Protein AF-A0A803WE99-F1 (afdb_monomer_lite)

Structure (mmCIF, N/CA/C/O backbone):
data_AF-A0A803WE99-F1
#
_entry.id   AF-A0A803WE99-F1
#
loop_
_atom_site.group_PDB
_atom_site.id
_atom_site.type_symbol
_atom_site.label_atom_id
_atom_site.label_alt_id
_atom_site.label_comp_id
_atom_site.label_asym_id
_atom_site.label_entity_id
_atom_site.label_seq_id
_atom_site.pdbx_PDB_ins_code
_atom_site.Cartn_x
_atom_site.Cartn_y
_atom_site.Cartn_z
_atom_site.occupancy
_atom_site.B_iso_or_equiv
_atom_site.auth_seq_id
_atom_site.auth_comp_id
_atom_site.auth_asym_id
_atom_site.auth_atom_id
_atom_site.pdbx_PDB_model_num
ATOM 1 N N . LEU A 1 1 ? 19.076 4.288 -45.220 1.00 42.91 1 LEU A N 1
ATOM 2 C CA . LEU A 1 1 ? 19.433 4.525 -43.802 1.00 42.91 1 LEU A CA 1
ATOM 3 C C . LEU A 1 1 ? 18.227 4.118 -42.963 1.00 42.91 1 LEU A C 1
ATOM 5 O O . LEU A 1 1 ? 17.207 4.790 -43.017 1.00 42.91 1 LEU A O 1
ATOM 9 N N . ARG A 1 2 ? 18.284 2.918 -42.369 1.00 43.19 2 ARG A N 1
ATOM 10 C CA . ARG A 1 2 ? 17.159 2.262 -41.681 1.00 43.19 2 ARG A CA 1
ATOM 11 C C . ARG A 1 2 ? 16.647 3.146 -40.540 1.00 43.19 2 ARG A C 1
ATOM 13 O O . ARG A 1 2 ? 17.446 3.616 -39.737 1.00 43.19 2 ARG A O 1
ATOM 20 N N . GLY A 1 3 ? 15.331 3.358 -40.494 1.00 50.06 3 GLY A N 1
ATOM 21 C CA . GLY A 1 3 ? 14.665 4.071 -39.411 1.00 50.06 3 GLY A CA 1
ATOM 22 C C . GLY A 1 3 ? 15.009 3.437 -38.067 1.00 50.06 3 GLY A C 1
ATOM 23 O O . GLY A 1 3 ? 14.926 2.220 -37.915 1.00 50.06 3 GLY A O 1
ATOM 24 N N . ASN A 1 4 ? 15.430 4.272 -37.119 1.00 46.69 4 ASN A N 1
ATOM 25 C CA . ASN A 1 4 ? 15.613 3.872 -35.732 1.00 46.69 4 ASN A CA 1
ATOM 26 C C . ASN A 1 4 ? 14.297 3.251 -35.242 1.00 46.69 4 ASN A C 1
ATOM 28 O O . ASN A 1 4 ? 13.278 3.952 -35.260 1.00 46.69 4 ASN A O 1
ATOM 32 N N . PRO A 1 5 ? 14.269 1.969 -34.833 1.00 53.56 5 PRO A N 1
ATOM 33 C CA . PRO A 1 5 ? 13.091 1.439 -34.178 1.00 53.56 5 PRO A CA 1
ATOM 34 C C . PRO A 1 5 ? 12.920 2.271 -32.911 1.00 53.56 5 PRO A C 1
ATOM 36 O O . PRO A 1 5 ? 13.818 2.317 -32.071 1.00 53.56 5 PRO A O 1
ATOM 39 N N . LYS A 1 6 ? 11.801 2.994 -32.801 1.00 57.09 6 LYS A N 1
ATOM 40 C CA . LYS A 1 6 ? 11.354 3.561 -31.53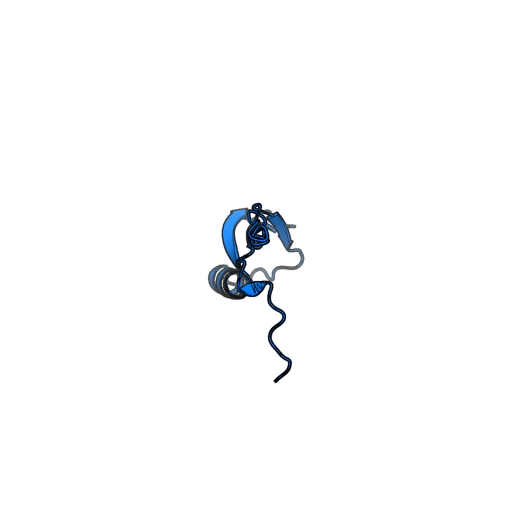0 1.00 57.09 6 LYS A CA 1
ATOM 41 C C . LYS A 1 6 ? 11.150 2.368 -30.608 1.00 57.09 6 LYS A C 1
ATOM 43 O O . LYS A 1 6 ? 10.091 1.749 -30.622 1.00 57.09 6 LYS A O 1
ATOM 48 N N . ILE A 1 7 ? 12.209 1.994 -29.897 1.00 61.22 7 ILE A N 1
ATOM 49 C CA . ILE A 1 7 ? 12.158 1.057 -28.788 1.00 61.22 7 ILE A CA 1
ATOM 50 C C . ILE A 1 7 ? 11.050 1.628 -27.903 1.00 61.22 7 ILE A C 1
ATOM 52 O O . ILE A 1 7 ? 11.153 2.806 -27.541 1.00 61.22 7 ILE A O 1
ATOM 56 N N . PRO A 1 8 ? 9.950 0.903 -27.637 1.00 55.88 8 PRO A N 1
ATOM 57 C CA . PRO A 1 8 ? 9.007 1.373 -26.645 1.00 55.88 8 PRO A CA 1
ATOM 58 C C . PRO A 1 8 ? 9.837 1.513 -25.376 1.00 55.88 8 PRO A C 1
ATOM 60 O O . PRO A 1 8 ? 10.387 0.529 -24.881 1.00 55.88 8 PRO A O 1
ATOM 63 N N . PHE A 1 9 ? 10.045 2.752 -24.933 1.00 50.84 9 PHE A N 1
ATOM 64 C CA . PHE A 1 9 ? 10.673 3.015 -23.655 1.00 50.84 9 PHE A CA 1
ATOM 65 C C . PHE A 1 9 ? 9.718 2.415 -22.630 1.00 50.84 9 PHE A C 1
ATOM 67 O O . PHE A 1 9 ? 8.749 3.052 -22.227 1.00 50.84 9 PHE A O 1
ATOM 74 N N . PHE A 1 10 ? 9.947 1.151 -22.272 1.00 55.03 10 PHE A N 1
ATOM 75 C CA . PHE A 1 10 ? 9.412 0.566 -21.061 1.00 55.03 10 PHE A CA 1
ATOM 76 C C . PHE A 1 10 ? 9.950 1.457 -19.954 1.00 55.03 10 PHE A C 1
ATOM 78 O O . PHE A 1 10 ? 11.117 1.362 -19.571 1.00 55.03 10 PHE A O 1
ATOM 85 N N . HIS A 1 11 ? 9.138 2.430 -19.539 1.00 57.59 11 HIS A N 1
ATOM 86 C CA . HIS A 1 11 ? 9.473 3.267 -18.410 1.00 57.59 11 HIS A CA 1
ATOM 87 C C . HIS A 1 11 ? 9.746 2.306 -17.255 1.00 57.59 11 HIS A C 1
ATOM 89 O O . HIS A 1 11 ? 8.869 1.491 -16.950 1.00 57.59 11 HIS A O 1
ATOM 95 N N . PRO A 1 12 ? 10.948 2.336 -16.648 1.00 59.69 12 PRO A N 1
ATOM 96 C CA . PRO A 1 12 ? 11.223 1.485 -15.509 1.00 59.69 12 PRO A CA 1
ATOM 97 C C . PRO A 1 12 ? 10.136 1.775 -14.483 1.00 59.69 12 PRO A C 1
ATOM 99 O O . PRO A 1 12 ? 9.957 2.924 -14.068 1.00 59.69 12 PRO A O 1
ATOM 102 N N . CYS A 1 13 ? 9.354 0.746 -14.166 1.00 65.44 13 CYS A N 1
ATOM 103 C CA . CYS A 1 13 ? 8.249 0.838 -13.234 1.00 65.44 13 CYS A CA 1
ATOM 104 C C . CYS A 1 13 ? 8.858 1.122 -11.864 1.00 65.44 13 CYS A C 1
ATOM 106 O O . CYS A 1 13 ? 9.352 0.2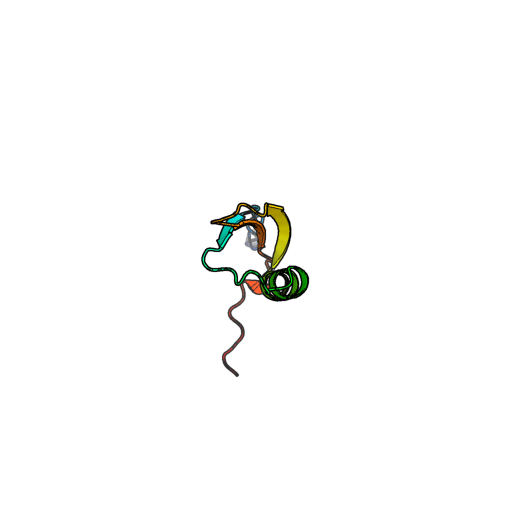33 -11.181 1.00 65.44 13 CYS A O 1
ATOM 108 N N . ARG A 1 14 ? 8.942 2.410 -11.521 1.00 74.50 14 ARG A N 1
ATOM 109 C CA . ARG A 1 14 ? 9.465 2.862 -10.235 1.00 74.50 14 ARG A CA 1
ATOM 110 C C . ARG A 1 14 ? 8.516 2.350 -9.157 1.00 74.50 14 ARG A C 1
ATOM 112 O O . ARG A 1 14 ? 7.306 2.539 -9.294 1.00 74.50 14 ARG A O 1
ATOM 119 N N . SER A 1 15 ? 9.057 1.772 -8.089 1.00 77.94 15 SER A N 1
ATOM 120 C CA . SER A 1 15 ? 8.281 1.481 -6.886 1.00 77.94 15 SER A CA 1
ATOM 121 C C . SER A 1 15 ? 7.606 2.77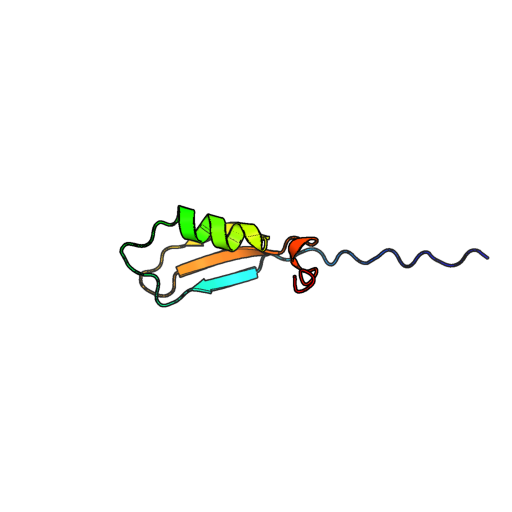1 -6.410 1.00 77.94 15 SER A C 1
ATOM 123 O O . SER A 1 15 ? 8.249 3.809 -6.231 1.00 77.94 15 SER A O 1
ATOM 125 N N . ARG A 1 16 ? 6.284 2.725 -6.268 1.00 83.12 16 ARG A N 1
ATOM 126 C CA . ARG A 1 16 ? 5.431 3.817 -5.804 1.00 83.12 16 ARG A CA 1
ATOM 127 C C . ARG A 1 16 ? 4.975 3.513 -4.390 1.00 83.12 16 ARG A C 1
ATOM 129 O O . ARG A 1 16 ? 4.654 2.376 -4.072 1.00 83.12 16 ARG A O 1
ATOM 136 N N . LYS A 1 17 ? 4.912 4.540 -3.550 1.00 83.31 17 LYS A N 1
ATOM 137 C CA . LYS A 1 17 ? 4.326 4.425 -2.217 1.00 83.31 17 LYS A CA 1
ATOM 138 C C . LYS A 1 17 ? 2.843 4.785 -2.279 1.00 83.31 17 LYS A C 1
ATOM 140 O O . LYS A 1 17 ? 2.502 5.871 -2.743 1.00 83.31 17 LYS A O 1
ATOM 145 N N . ILE A 1 18 ? 1.975 3.883 -1.835 1.00 83.44 18 ILE A N 1
ATOM 146 C CA . ILE A 1 18 ? 0.522 4.054 -1.787 1.00 83.44 18 ILE A CA 1
ATOM 147 C C . ILE A 1 18 ? 0.106 4.094 -0.322 1.00 83.44 18 ILE A C 1
ATOM 149 O O . ILE A 1 18 ? 0.428 3.194 0.447 1.00 83.44 18 ILE A O 1
ATOM 153 N N . GLN A 1 19 ? -0.615 5.140 0.066 1.00 86.25 19 GLN A N 1
ATOM 154 C CA . GLN A 1 19 ? -1.212 5.236 1.394 1.00 86.25 19 GLN A CA 1
ATOM 155 C C . GLN A 1 19 ? -2.679 4.847 1.318 1.00 86.25 19 GLN A C 1
ATOM 157 O O . GLN A 1 19 ? -3.454 5.478 0.597 1.00 86.25 19 GLN A O 1
ATOM 162 N N . ILE A 1 20 ? -3.065 3.837 2.091 1.00 82.50 20 ILE A N 1
ATOM 163 C CA . ILE A 1 20 ? -4.453 3.400 2.196 1.00 82.50 20 ILE A CA 1
ATOM 164 C C . ILE A 1 20 ? -4.956 3.776 3.587 1.00 82.50 20 ILE A C 1
ATOM 166 O O . ILE A 1 20 ? -4.420 3.363 4.614 1.00 82.50 20 ILE A O 1
ATOM 170 N N . ARG A 1 21 ? -5.989 4.616 3.596 1.00 80.81 21 ARG A N 1
ATOM 171 C CA . ARG A 1 21 ? -6.728 5.027 4.793 1.00 80.81 21 ARG A CA 1
ATOM 172 C C . ARG A 1 21 ? -8.046 4.272 4.834 1.00 80.81 21 ARG A C 1
ATOM 174 O O . ARG A 1 21 ? -8.539 3.861 3.788 1.00 80.81 21 ARG A O 1
ATOM 181 N N . ASN A 1 22 ? -8.634 4.156 6.021 1.00 79.00 22 ASN A N 1
ATOM 182 C CA . ASN A 1 22 ? -9.929 3.496 6.225 1.00 79.00 22 ASN A CA 1
ATOM 183 C C . ASN A 1 22 ? -9.910 1.977 5.959 1.00 79.00 22 ASN A C 1
ATOM 185 O O . ASN A 1 22 ? -10.857 1.419 5.407 1.00 79.00 22 ASN A O 1
ATOM 189 N N . ILE A 1 23 ? -8.823 1.305 6.344 1.00 78.75 23 ILE A N 1
ATOM 190 C CA . ILE A 1 23 ? -8.769 -0.157 6.318 1.00 78.75 23 ILE A CA 1
ATOM 191 C C . ILE A 1 23 ? -9.588 -0.686 7.506 1.00 78.75 23 ILE A C 1
ATOM 193 O O . ILE A 1 23 ? -9.307 -0.299 8.643 1.00 78.75 23 ILE A O 1
ATOM 197 N N . PRO A 1 24 ? -10.604 -1.540 7.283 1.00 80.06 24 PRO A N 1
ATOM 198 C CA . PRO A 1 24 ? -11.342 -2.153 8.378 1.00 80.06 24 PRO A CA 1
ATOM 199 C C . PRO A 1 24 ? -10.398 -2.999 9.246 1.00 80.06 24 PRO A C 1
ATOM 201 O O . PRO A 1 24 ? -9.594 -3.742 8.682 1.00 80.06 24 PRO A O 1
ATOM 204 N N . PRO A 1 25 ? -10.516 -2.983 10.586 1.00 75.94 25 PRO A N 1
ATOM 205 C CA . PRO A 1 25 ? -9.656 -3.791 11.458 1.00 75.94 25 PRO A CA 1
ATOM 206 C C . PRO A 1 25 ? -9.822 -5.303 11.233 1.00 75.94 25 PRO A C 1
ATOM 208 O O . PRO A 1 25 ? -8.918 -6.076 11.526 1.00 75.94 25 PRO A O 1
ATOM 211 N N . GLN A 1 26 ? -10.961 -5.728 10.679 1.00 80.94 26 GLN A N 1
ATOM 212 C CA . GLN A 1 26 ? -11.235 -7.108 10.273 1.00 80.94 26 GLN A CA 1
ATOM 213 C C . GLN A 1 26 ? -10.760 -7.463 8.850 1.00 80.94 26 GLN A C 1
ATOM 215 O O . GLN A 1 26 ? -10.980 -8.590 8.401 1.00 80.94 26 GLN A O 1
ATOM 220 N N . LEU A 1 27 ? -10.180 -6.519 8.096 1.00 80.69 27 LEU A N 1
ATOM 221 C CA . LEU A 1 27 ? -9.696 -6.796 6.745 1.00 80.69 27 LEU A CA 1
ATOM 222 C C . LEU A 1 27 ? -8.406 -7.617 6.809 1.00 80.69 27 LEU A C 1
ATOM 224 O O . LEU A 1 27 ? -7.447 -7.253 7.480 1.00 80.69 27 LEU A O 1
ATOM 228 N N . ARG A 1 28 ? -8.384 -8.714 6.055 1.00 82.75 28 ARG A N 1
ATOM 229 C CA . ARG A 1 28 ? -7.206 -9.564 5.888 1.00 82.75 28 ARG A CA 1
ATOM 230 C C . ARG A 1 28 ? -6.236 -8.964 4.871 1.00 82.75 28 ARG A C 1
ATOM 232 O O . ARG A 1 28 ? -6.656 -8.605 3.768 1.00 82.75 28 ARG A O 1
ATOM 239 N N . TRP A 1 29 ? -4.953 -8.906 5.220 1.00 78.25 29 TRP A N 1
ATOM 240 C CA . TRP A 1 29 ? -3.889 -8.371 4.363 1.00 78.25 29 TRP A CA 1
ATOM 241 C C . TRP A 1 29 ? -3.782 -9.107 3.034 1.00 78.25 29 TRP A C 1
ATOM 243 O O . TRP A 1 29 ? -3.560 -8.471 2.016 1.00 78.25 29 TRP A O 1
ATOM 253 N N . GLU A 1 30 ? -4.046 -10.411 3.013 1.00 83.50 30 GLU A N 1
ATOM 254 C CA . GLU A 1 30 ? -3.993 -11.242 1.808 1.00 83.50 30 GLU A CA 1
ATOM 255 C C . GLU A 1 30 ? -5.055 -10.834 0.776 1.00 83.50 30 GLU A C 1
ATOM 257 O O . GLU A 1 30 ? -4.843 -10.950 -0.428 1.00 83.50 30 GLU A O 1
ATOM 262 N N . VAL A 1 31 ? -6.206 -10.328 1.235 1.00 84.81 31 VAL A N 1
ATOM 263 C CA . VAL A 1 31 ? -7.256 -9.819 0.339 1.00 84.81 31 VAL A CA 1
ATOM 264 C C . VAL A 1 31 ? -6.809 -8.506 -0.295 1.00 84.81 31 VAL A C 1
ATOM 266 O O . VAL A 1 31 ? -7.027 -8.286 -1.484 1.00 84.81 31 VAL A O 1
ATOM 269 N N . LEU A 1 32 ? -6.174 -7.637 0.491 1.00 82.31 32 LEU A N 1
ATOM 270 C CA . LEU A 1 32 ? -5.671 -6.355 0.015 1.00 82.31 32 LEU A CA 1
ATOM 271 C C . LEU A 1 32 ? -4.464 -6.528 -0.912 1.00 82.31 32 LEU A C 1
ATOM 273 O O . LEU A 1 32 ? -4.413 -5.894 -1.962 1.00 82.31 32 LEU A O 1
ATOM 277 N N . ASP A 1 33 ? -3.552 -7.432 -0.566 1.00 82.75 33 ASP A N 1
ATOM 278 C CA . ASP A 1 33 ? -2.434 -7.845 -1.408 1.00 82.75 33 ASP A CA 1
ATOM 279 C C . ASP A 1 33 ? -2.941 -8.421 -2.733 1.00 82.75 33 ASP A C 1
ATOM 281 O O . ASP A 1 33 ? -2.564 -7.933 -3.790 1.00 82.75 33 ASP A O 1
ATOM 285 N N . GLY A 1 34 ? -3.915 -9.337 -2.706 1.00 84.12 34 GLY A N 1
ATOM 286 C CA . GLY A 1 34 ? -4.539 -9.873 -3.920 1.00 84.12 34 GLY A CA 1
ATOM 287 C C . GLY A 1 34 ? -5.251 -8.821 -4.784 1.00 84.12 34 GLY A C 1
ATOM 288 O O . GLY A 1 34 ? -5.301 -8.954 -6.008 1.00 84.12 34 GLY A O 1
ATOM 289 N N . LEU A 1 35 ? -5.796 -7.757 -4.185 1.00 84.06 35 LEU A N 1
ATOM 290 C CA . LEU A 1 35 ? -6.358 -6.622 -4.926 1.00 84.06 35 LEU A CA 1
ATOM 291 C C . LEU A 1 35 ? -5.260 -5.767 -5.559 1.00 84.06 35 LEU A C 1
ATOM 293 O O . LEU A 1 35 ? -5.372 -5.409 -6.729 1.00 84.06 35 LEU A O 1
ATOM 297 N N . LEU A 1 36 ? -4.202 -5.452 -4.812 1.00 82.75 36 LEU A N 1
ATOM 298 C CA . LEU A 1 36 ? -3.075 -4.666 -5.309 1.00 82.75 36 LEU A CA 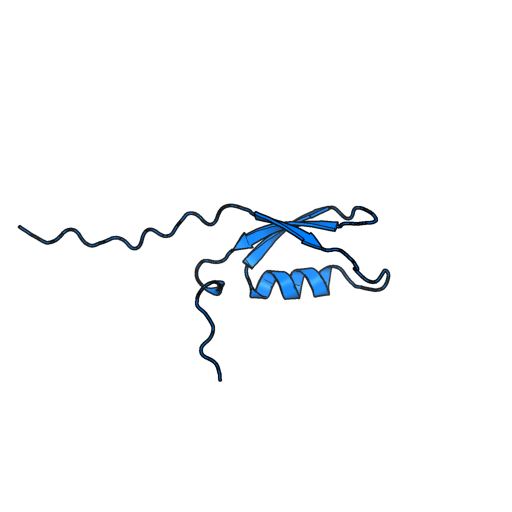1
ATOM 299 C C . LEU A 1 36 ? -2.303 -5.424 -6.401 1.00 82.75 36 LEU A C 1
ATOM 301 O O . LEU A 1 36 ? -1.980 -4.813 -7.423 1.00 82.75 36 LEU A O 1
ATOM 305 N N . ALA A 1 37 ? -2.131 -6.740 -6.232 1.00 82.25 37 ALA A N 1
ATOM 306 C CA . ALA A 1 37 ? -1.515 -7.692 -7.160 1.00 82.25 37 ALA A CA 1
ATOM 307 C C . ALA A 1 37 ? -2.158 -7.681 -8.555 1.00 82.25 37 ALA A C 1
ATOM 309 O O . ALA A 1 37 ? -1.474 -7.874 -9.557 1.00 82.25 37 ALA A O 1
ATOM 310 N N . GLN A 1 38 ? -3.464 -7.403 -8.654 1.00 81.94 38 GLN A N 1
ATOM 311 C CA . GLN A 1 38 ? -4.155 -7.300 -9.948 1.00 81.94 38 GLN A CA 1
ATOM 312 C C . GLN A 1 38 ? -3.698 -6.104 -10.784 1.00 81.94 38 GLN A C 1
ATOM 314 O O . GLN A 1 38 ? -3.851 -6.112 -12.006 1.00 81.94 38 GLN A O 1
ATOM 319 N N . TYR A 1 39 ? -3.170 -5.070 -10.134 1.00 78.25 39 TYR A N 1
ATOM 320 C CA . TYR A 1 39 ? -2.715 -3.852 -10.791 1.00 78.25 39 TYR A CA 1
ATOM 321 C C . TYR A 1 39 ? -1.180 -3.767 -10.843 1.00 78.25 39 TYR A C 1
ATOM 323 O O . TYR A 1 39 ? -0.641 -2.990 -11.632 1.00 78.25 39 TYR A O 1
ATOM 331 N N . GLY A 1 40 ? -0.469 -4.530 -10.013 1.00 82.94 40 GLY A N 1
ATOM 332 C CA . GLY A 1 40 ? 0.990 -4.528 -9.911 1.00 82.94 40 GLY A CA 1
ATOM 333 C C . GLY A 1 40 ? 1.476 -5.240 -8.649 1.00 82.94 40 GLY A C 1
ATOM 334 O O . GLY A 1 40 ? 0.679 -5.614 -7.802 1.00 82.94 40 GLY A O 1
ATOM 335 N N . THR A 1 41 ? 2.779 -5.420 -8.491 1.00 85.12 41 THR A N 1
ATOM 336 C CA . THR A 1 41 ? 3.356 -6.189 -7.378 1.00 85.12 41 THR A CA 1
ATOM 337 C C . THR A 1 41 ? 3.504 -5.332 -6.122 1.00 85.12 41 THR A C 1
ATOM 339 O O . THR A 1 41 ? 4.088 -4.250 -6.177 1.00 85.12 41 THR A O 1
ATOM 342 N N . VAL A 1 42 ? 3.030 -5.810 -4.969 1.00 85.06 42 VAL A N 1
ATOM 343 C CA . VAL A 1 42 ? 3.330 -5.200 -3.663 1.00 85.06 42 VAL A CA 1
ATOM 344 C C . VAL A 1 42 ? 4.702 -5.689 -3.197 1.00 85.06 42 VAL A C 1
ATOM 346 O O . VAL A 1 42 ? 4.923 -6.886 -3.064 1.00 85.06 42 VAL A O 1
ATOM 349 N N . GLU A 1 43 ? 5.638 -4.773 -2.957 1.00 84.56 43 GLU A N 1
ATOM 350 C CA . GLU A 1 43 ? 6.965 -5.106 -2.418 1.00 84.56 43 GLU A CA 1
ATOM 351 C C . GLU A 1 43 ? 7.002 -5.078 -0.892 1.00 84.56 43 GLU A C 1
ATOM 353 O O . GLU A 1 43 ? 7.703 -5.873 -0.273 1.00 84.56 43 GLU A O 1
ATOM 358 N N . ASN A 1 44 ? 6.298 -4.125 -0.278 1.00 82.81 44 ASN A N 1
ATOM 359 C CA . ASN A 1 44 ? 6.314 -3.951 1.169 1.00 82.81 44 ASN A CA 1
ATOM 360 C C . ASN A 1 44 ? 4.983 -3.397 1.670 1.00 82.81 44 ASN A C 1
ATOM 362 O O . ASN A 1 44 ? 4.336 -2.605 0.984 1.00 82.81 44 ASN A O 1
ATOM 366 N N . CYS A 1 45 ? 4.627 -3.769 2.893 1.00 80.31 45 CYS A N 1
ATOM 367 C CA . CYS A 1 45 ? 3.437 -3.314 3.586 1.00 80.31 45 CYS A CA 1
ATOM 368 C C . CYS A 1 45 ? 3.804 -2.917 5.019 1.00 80.31 45 CYS A C 1
ATOM 370 O O . CYS A 1 45 ? 4.223 -3.751 5.816 1.00 80.31 45 CYS A O 1
ATOM 372 N N . GLU A 1 46 ? 3.620 -1.644 5.348 1.00 83.50 46 GLU A N 1
ATOM 373 C CA . GLU A 1 46 ? 3.844 -1.080 6.673 1.00 83.50 46 GLU A CA 1
ATOM 374 C C . GLU A 1 46 ? 2.481 -0.743 7.292 1.00 83.50 46 GLU A C 1
ATOM 376 O O . GLU A 1 46 ? 1.780 0.190 6.877 1.00 83.50 46 GLU A O 1
ATOM 381 N N . GLN A 1 47 ? 2.064 -1.579 8.246 1.00 71.38 47 GLN A N 1
ATOM 382 C CA . GLN A 1 47 ? 0.805 -1.431 8.967 1.00 71.38 47 GLN A CA 1
ATOM 383 C C . GLN A 1 47 ? 0.966 -0.382 10.071 1.00 71.38 47 GLN A C 1
ATOM 385 O O . GLN A 1 47 ? 1.151 -0.706 11.240 1.00 71.38 47 GLN A O 1
ATOM 390 N N . GLU A 1 48 ? 0.861 0.888 9.699 1.00 74.06 48 GLU A N 1
ATOM 391 C CA . GLU A 1 48 ? 0.680 1.971 10.664 1.00 74.06 48 GLU A CA 1
ATOM 392 C C . GLU A 1 48 ? -0.818 2.129 10.994 1.00 74.06 48 GLU A C 1
ATOM 394 O O . GLU A 1 48 ? -1.663 1.950 10.107 1.00 74.06 48 GLU A O 1
ATOM 399 N N . PRO A 1 49 ? -1.191 2.467 12.245 1.00 71.62 49 PRO A N 1
ATOM 400 C CA . PRO A 1 49 ? -2.581 2.456 12.716 1.00 71.62 49 PRO A CA 1
ATOM 401 C C . PRO A 1 49 ? -3.529 3.362 11.914 1.00 71.62 49 PRO A C 1
ATOM 403 O O . PRO A 1 49 ? -4.731 3.105 11.900 1.00 71.62 49 PRO A O 1
ATOM 406 N N . ASN A 1 50 ? -3.006 4.388 11.230 1.00 65.31 50 ASN A N 1
ATOM 407 C CA . ASN A 1 50 ? -3.633 5.087 10.101 1.00 65.31 50 ASN A CA 1
ATOM 408 C C . ASN A 1 50 ? -2.644 6.151 9.574 1.00 65.31 50 ASN A C 1
ATOM 410 O O . ASN A 1 50 ? -2.307 7.046 10.355 1.00 65.31 50 ASN A O 1
ATOM 414 N N . PRO A 1 51 ? -2.210 6.163 8.295 1.00 74.50 51 PRO A N 1
ATOM 415 C CA . PRO A 1 51 ? -2.515 5.258 7.178 1.00 74.50 51 PRO A CA 1
ATOM 416 C C . PRO A 1 51 ? -1.556 4.067 7.067 1.00 74.50 51 PRO A C 1
ATOM 418 O O . PRO A 1 51 ? -0.371 4.221 7.329 1.00 74.50 51 PRO A O 1
ATOM 421 N N . CYS A 1 52 ? -2.013 2.943 6.515 1.00 82.44 52 CYS A N 1
ATOM 422 C CA . CYS A 1 52 ? -1.100 1.868 6.124 1.00 82.44 52 CYS A CA 1
ATOM 423 C C . CYS A 1 52 ? -0.379 2.242 4.822 1.00 82.44 52 CYS A C 1
ATOM 425 O O . CYS A 1 52 ? -0.996 2.760 3.880 1.00 82.44 52 CYS A O 1
ATOM 427 N N . LEU A 1 53 ? 0.930 2.005 4.777 1.00 84.94 53 LEU A N 1
ATOM 428 C CA . LEU A 1 53 ? 1.800 2.399 3.676 1.00 84.94 53 LEU A CA 1
ATOM 429 C C . LEU A 1 53 ? 2.253 1.165 2.897 1.00 84.94 53 LEU A C 1
ATOM 431 O O . LEU A 1 53 ? 2.849 0.249 3.448 1.00 84.94 53 LEU A O 1
ATOM 435 N N . PHE A 1 54 ? 2.016 1.169 1.592 1.00 84.88 54 PHE A N 1
AT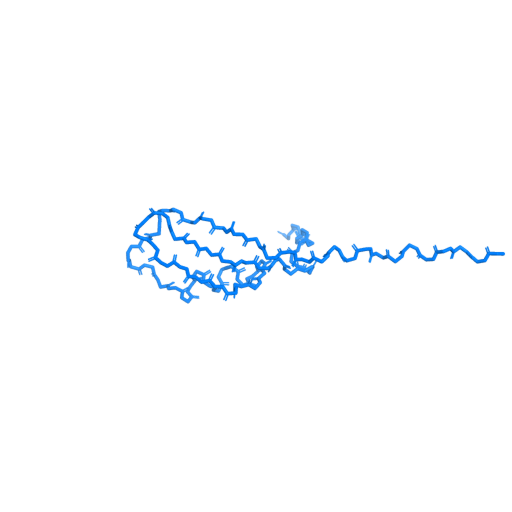OM 436 C CA . PHE A 1 54 ? 2.417 0.094 0.693 1.00 84.88 54 PHE A CA 1
ATOM 437 C C . PHE A 1 54 ? 3.473 0.583 -0.282 1.00 84.88 54 PHE A C 1
ATOM 439 O O . PHE A 1 54 ? 3.300 1.629 -0.906 1.00 84.88 54 PHE A O 1
ATOM 446 N N . SER A 1 55 ? 4.536 -0.189 -0.464 1.00 85.19 55 SER A N 1
ATOM 447 C CA . SER A 1 55 ? 5.428 -0.062 -1.615 1.00 85.19 55 SER A CA 1
ATOM 448 C C . SER A 1 55 ? 4.904 -0.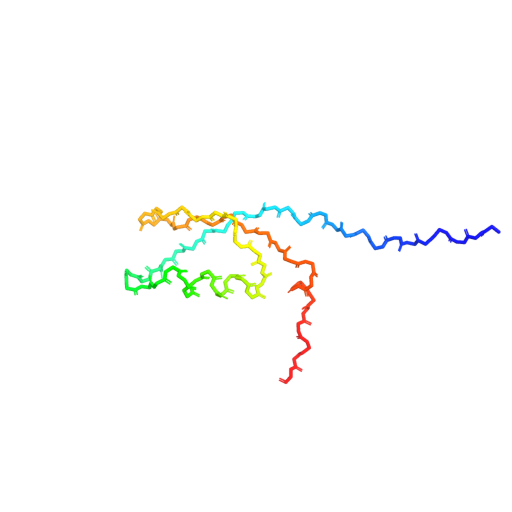962 -2.722 1.00 85.19 55 SER A C 1
ATOM 450 O O . SER A 1 55 ? 4.735 -2.160 -2.519 1.00 85.19 55 SER A O 1
ATOM 452 N N . TRP A 1 56 ? 4.634 -0.393 -3.888 1.00 84.69 56 TRP A N 1
ATOM 453 C CA . TRP A 1 56 ? 3.947 -1.063 -4.980 1.00 84.69 56 TRP A CA 1
ATOM 454 C C . TRP A 1 56 ? 4.619 -0.743 -6.315 1.00 84.69 56 TRP A C 1
ATOM 456 O O . TRP A 1 56 ? 4.853 0.422 -6.642 1.00 84.69 56 TRP A O 1
ATOM 466 N N . ILE A 1 57 ? 4.924 -1.767 -7.104 1.00 83.69 57 ILE A N 1
ATOM 467 C CA . ILE A 1 57 ? 5.485 -1.646 -8.447 1.00 83.69 57 ILE A CA 1
ATOM 468 C C . ILE A 1 57 ? 4.357 -1.858 -9.461 1.00 83.69 57 ILE A C 1
ATOM 470 O O . ILE A 1 57 ? 3.766 -2.936 -9.488 1.00 83.69 57 ILE A O 1
ATOM 474 N N . PRO A 1 58 ? 4.069 -0.878 -10.336 1.00 74.62 58 PRO A N 1
ATOM 475 C CA . PRO A 1 58 ? 3.143 -1.104 -11.436 1.00 74.62 58 PRO A CA 1
ATOM 476 C C . PRO A 1 58 ? 3.685 -2.174 -12.365 1.00 74.62 58 PRO A C 1
ATOM 478 O O . PRO A 1 58 ? 4.817 -2.057 -12.824 1.00 74.62 58 PRO A O 1
ATOM 481 N N . ASP A 1 59 ? 2.867 -3.159 -12.718 1.00 71.44 59 ASP A N 1
ATOM 482 C CA . ASP A 1 59 ? 3.211 -3.997 -13.860 1.00 71.44 59 ASP A CA 1
ATOM 483 C C . ASP A 1 59 ? 2.963 -3.195 -15.152 1.00 71.44 59 ASP A C 1
ATOM 485 O O . ASP A 1 59 ? 1.985 -2.446 -15.278 1.00 71.44 59 ASP A O 1
ATOM 489 N N . SER A 1 60 ? 3.869 -3.321 -16.120 1.00 61.72 60 SER A N 1
ATOM 490 C CA . SER A 1 60 ? 3.728 -2.694 -17.438 1.00 61.72 60 SER A CA 1
ATOM 491 C C . SER A 1 60 ? 2.517 -3.243 -18.200 1.00 61.72 60 SER A C 1
ATOM 493 O O . SER A 1 60 ? 1.923 -2.518 -18.996 1.00 61.72 60 SER A O 1
ATOM 495 N N . PHE A 1 61 ? 2.105 -4.488 -17.925 1.00 57.00 61 PHE A N 1
ATOM 496 C CA . PHE A 1 61 ? 0.914 -5.095 -18.530 1.00 57.00 61 PHE A CA 1
ATOM 497 C C . PHE A 1 61 ? -0.401 -4.612 -17.903 1.00 57.00 61 PHE A C 1
ATOM 499 O O . PHE A 1 61 ? -1.411 -4.508 -18.598 1.00 57.00 61 PHE A O 1
ATOM 506 N N . SER A 1 62 ? -0.391 -4.248 -16.619 1.00 53.72 62 SER A N 1
ATOM 507 C CA . SER A 1 62 ? -1.589 -3.819 -15.880 1.00 53.72 62 SER A CA 1
ATOM 508 C C . SER A 1 62 ? -1.956 -2.345 -16.089 1.00 53.72 62 SER A C 1
ATOM 510 O O . SER A 1 62 ? -3.054 -1.926 -15.728 1.00 53.72 62 SER A O 1
ATOM 512 N N . GLN A 1 63 ? -1.059 -1.551 -16.687 1.00 53.34 63 GLN A N 1
ATOM 513 C CA . GLN A 1 63 ? -1.328 -0.168 -17.109 1.00 53.34 63 GLN A CA 1
ATOM 514 C C . GLN A 1 63 ? -2.046 -0.070 -18.459 1.00 53.34 63 GLN A C 1
ATOM 516 O O . GLN A 1 63 ? -2.459 1.025 -18.845 1.00 53.34 63 GLN A O 1
ATOM 521 N N . ILE A 1 64 ? -2.212 -1.183 -19.178 1.00 56.28 64 ILE A N 1
ATOM 522 C CA . ILE A 1 64 ? -3.079 -1.209 -20.350 1.00 56.28 64 ILE A CA 1
ATOM 523 C C . ILE A 1 64 ? -4.516 -1.133 -19.815 1.00 56.28 64 ILE A C 1
ATOM 525 O O . ILE A 1 64 ? -4.924 -2.042 -19.086 1.00 56.28 64 ILE A O 1
ATOM 529 N N . PRO A 1 65 ? -5.292 -0.073 -20.118 1.00 48.47 65 PRO A N 1
ATOM 530 C CA . PRO A 1 65 ? -6.695 -0.036 -19.736 1.00 48.47 65 PRO A CA 1
ATOM 531 C C . PRO A 1 65 ? -7.363 -1.284 -20.311 1.00 48.47 65 PRO A C 1
ATOM 533 O O . PRO A 1 65 ? -7.350 -1.493 -21.527 1.00 48.47 65 PRO A O 1
ATOM 536 N N . LYS A 1 66 ? -7.885 -2.150 -19.431 1.00 55.16 66 LYS A N 1
ATOM 537 C CA . LYS A 1 66 ? -8.629 -3.335 -19.861 1.00 55.16 66 LYS A CA 1
ATOM 538 C C . LYS A 1 66 ? -9.765 -2.827 -20.754 1.00 55.16 66 LYS A C 1
ATOM 540 O O . LYS A 1 66 ? -10.476 -1.919 -20.314 1.00 55.16 66 LYS A O 1
ATOM 545 N N . PRO A 1 67 ? -9.912 -3.322 -21.996 1.00 46.47 67 PRO A N 1
ATOM 546 C CA . PRO A 1 67 ? -11.019 -2.897 -22.834 1.00 46.47 67 PRO A CA 1
ATOM 547 C C . PRO A 1 67 ? -12.303 -3.181 -22.059 1.00 46.47 67 PRO A C 1
ATOM 549 O O . PRO A 1 67 ? -12.483 -4.295 -21.563 1.00 46.47 67 PRO A O 1
ATOM 552 N N . PHE A 1 68 ? -13.128 -2.145 -21.884 1.00 54.62 68 PHE A N 1
ATOM 553 C CA . PHE A 1 68 ? -14.454 -2.265 -21.288 1.00 54.62 68 PHE A CA 1
ATOM 554 C C . PHE A 1 68 ? -15.160 -3.442 -21.978 1.00 54.62 68 PHE A C 1
ATOM 556 O O . PHE A 1 68 ? -15.387 -3.387 -23.186 1.00 54.62 68 PHE A O 1
ATOM 563 N N . SER A 1 69 ? -15.374 -4.531 -21.235 1.00 44.50 69 SER A N 1
ATOM 564 C CA . SER A 1 69 ? -16.214 -5.656 -21.660 1.00 44.50 69 SER A CA 1
ATOM 565 C C . SER A 1 69 ? -17.652 -5.379 -21.268 1.00 44.50 69 SER A C 1
ATOM 567 O O . SER A 1 69 ? -17.841 -4.825 -20.160 1.00 44.50 69 SER A O 1
#

Secondary structure (DSSP, 8-state):
-PPPP----------EEEEE----TT--HHHHHHHHHTTEEEEEEE--SSSEEEEEEEPTTTTSPPP--

Sequence (69 aa):
LRGNPKIPFFHPCRSRKIQIRNIPPQLRWEVLDGLLAQYGTVENCEQEPNPCLFSWIPDSFSQIPKPFS

InterPro domains:
  IPR035979 RNA-binding domain superfamily [SSF54928] (14-49)

pLDDT: mean 71.57, std 13.75, range [42.91, 86.25]

Organism: Ficedula albicollis (NCBI:txid59894)

Foldseek 3Di:
DDDDPPPPPPPQQDFDKDWDFDDPPPDDVVVVQVVLVLQFHWPDWADDVPIIITGTGGDPVSPPPDPDD

Radius of gyration: 16.64 Å; chains: 1; bounding box: 36×16×56 Å